Protein AF-A0A5S3YLM9-F1 (afdb_monomer_lite)

Secondary structure (DSSP, 8-state):
-EE--SSPPPPEEEEEEEEEEEEEETTEEEEEEEEEEEEES-EE---HHHHHHHHHHHHHTT---TTEEE-TTT--EEEE-EE-EEPPPEEEEEEE-

InterPro domains:
  IPR000531 TonB-dependent receptor-like, beta-barrel [PF00593] (3-55)
  IPR036942 TonB-dependent receptor-like, beta-barrel domain superfamily [G3DSA:2.40.170.20] (1-97)

Organism: NCBI:txid151081

Sequence (97 aa):
IRSGSSDLKPEESTNTSFGFVLEPTDSLTFTADIWRIKQENLVGILPGSSHLLYDGLLRSQGSKNDAVIRDPQTQEVIHINNTYMNLNIRQIEGFDL

Foldseek 3Di:
DEDEDPPADDKDKDKDKDKDWDDPDPPDIDIKMKIKIKIWQPKDKDDPVVQVVVQVVQVVVVHGRPQFDADPVPRHTPHGYIYIGRDHMDMDIDMDD

Radius of gyration: 22.84 Å; chains: 1; bounding box: 54×20×58 Å

pLDDT: mean 95.99, std 2.3, range [87.75, 98.31]

Structure (mmCIF, N/CA/C/O backbone):
data_AF-A0A5S3YLM9-F1
#
_entry.id   AF-A0A5S3YLM9-F1
#
loop_
_atom_site.group_PDB
_atom_site.id
_atom_site.type_symbol
_atom_site.label_atom_id
_atom_site.label_alt_id
_atom_site.label_comp_id
_atom_site.label_asym_id
_atom_site.label_entity_id
_atom_site.label_seq_id
_atom_site.pdbx_PDB_ins_code
_atom_site.Cartn_x
_atom_site.Cartn_y
_atom_site.Cartn_z
_atom_site.occupancy
_atom_site.B_iso_or_equiv
_atom_site.auth_seq_id
_atom_site.auth_comp_id
_atom_site.auth_asym_id
_atom_site.auth_atom_id
_atom_site.pdbx_PDB_model_num
ATOM 1 N N . ILE A 1 1 ? -11.060 9.386 14.877 1.00 89.69 1 ILE A N 1
ATOM 2 C CA . ILE A 1 1 ? -9.735 9.585 15.494 1.00 89.69 1 ILE A CA 1
ATOM 3 C C . ILE A 1 1 ? -8.680 8.820 14.704 1.00 89.69 1 ILE A C 1
ATOM 5 O O . ILE A 1 1 ? -8.993 7.764 14.163 1.00 89.69 1 ILE A O 1
ATOM 9 N N . ARG A 1 2 ? -7.466 9.364 14.587 1.00 90.56 2 ARG A N 1
ATOM 10 C CA . ARG A 1 2 ? -6.334 8.662 13.971 1.00 90.56 2 ARG A CA 1
ATOM 11 C C . ARG A 1 2 ? -5.284 8.376 15.033 1.00 90.56 2 ARG A C 1
ATOM 13 O O . ARG A 1 2 ? -5.000 9.261 15.836 1.00 90.56 2 ARG A O 1
ATOM 20 N N . SER A 1 3 ? -4.719 7.179 15.018 1.00 89.94 3 SER A N 1
ATOM 21 C CA . SER A 1 3 ? -3.632 6.775 15.910 1.00 89.94 3 SER A CA 1
ATOM 22 C C . SER A 1 3 ? -2.512 6.087 15.132 1.00 89.94 3 SER A C 1
ATOM 24 O O . SER A 1 3 ? -2.725 5.572 14.032 1.00 89.94 3 SER A O 1
ATOM 26 N N . GLY A 1 4 ? -1.306 6.097 15.704 1.00 88.62 4 GLY A N 1
ATOM 27 C CA . GLY A 1 4 ? -0.215 5.243 15.237 1.00 88.62 4 GLY A CA 1
ATOM 28 C C . GLY A 1 4 ? -0.517 3.759 15.472 1.00 88.62 4 GLY A C 1
ATOM 29 O O . GLY A 1 4 ? -1.514 3.412 16.111 1.00 88.62 4 GLY A O 1
ATOM 30 N N . SER A 1 5 ? 0.363 2.899 14.967 1.00 90.25 5 SER A N 1
ATOM 31 C CA . SER A 1 5 ? 0.329 1.453 15.190 1.00 90.25 5 SER A CA 1
ATOM 32 C C . SER A 1 5 ? 1.706 0.976 15.652 1.00 90.25 5 SER A C 1
ATOM 34 O O . SER A 1 5 ? 2.723 1.437 15.134 1.00 90.25 5 SER A O 1
ATOM 36 N N . SER A 1 6 ? 1.732 0.089 16.649 1.00 91.50 6 SER A N 1
ATOM 37 C CA . SER A 1 6 ? 2.948 -0.582 17.133 1.00 91.50 6 SER A CA 1
ATOM 38 C C . SER A 1 6 ? 3.360 -1.766 16.262 1.00 91.50 6 SER A C 1
ATOM 40 O O . SER A 1 6 ? 4.488 -2.236 16.370 1.00 91.50 6 SER A O 1
ATOM 42 N N . ASP A 1 7 ? 2.458 -2.229 15.398 1.00 91.88 7 ASP A N 1
ATOM 43 C CA . ASP A 1 7 ? 2.567 -3.521 14.717 1.00 91.88 7 ASP A CA 1
ATOM 44 C C . ASP A 1 7 ? 2.961 -3.350 13.241 1.00 91.88 7 ASP A C 1
ATOM 46 O O . ASP A 1 7 ? 2.741 -4.233 12.410 1.00 91.88 7 ASP A O 1
ATOM 50 N N . LEU A 1 8 ? 3.522 -2.186 12.896 1.00 95.12 8 LEU A N 1
ATOM 51 C CA . LEU A 1 8 ? 3.933 -1.860 11.537 1.00 95.12 8 LEU A CA 1
ATOM 52 C C . LEU A 1 8 ? 5.236 -2.563 11.169 1.00 95.12 8 LEU A C 1
ATOM 54 O O . LEU A 1 8 ? 6.228 -2.525 11.896 1.00 95.12 8 LEU A O 1
ATOM 58 N N . LYS A 1 9 ? 5.245 -3.136 9.971 1.00 96.12 9 LYS A N 1
ATOM 59 C CA . LYS A 1 9 ? 6.453 -3.584 9.279 1.00 96.12 9 LYS A CA 1
ATOM 60 C C . LYS A 1 9 ? 6.988 -2.469 8.373 1.00 96.12 9 LYS A C 1
ATOM 62 O O . LYS A 1 9 ? 6.184 -1.659 7.903 1.00 96.12 9 LYS A O 1
ATOM 67 N N . PRO A 1 10 ? 8.305 -2.430 8.103 1.00 95.38 10 PRO A N 1
ATOM 68 C CA . PRO A 1 10 ? 8.876 -1.514 7.122 1.00 95.38 10 PRO A CA 1
ATOM 69 C C . PRO A 1 10 ? 8.245 -1.694 5.739 1.00 95.38 10 PRO A C 1
ATOM 71 O O . PRO A 1 10 ? 7.946 -2.819 5.336 1.00 95.38 10 PRO A O 1
ATOM 74 N N . GLU A 1 11 ? 8.070 -0.588 5.018 1.00 96.44 11 GLU A N 1
ATOM 75 C CA . GLU A 1 11 ? 7.705 -0.621 3.602 1.00 96.44 11 GLU A CA 1
ATOM 76 C C . GLU A 1 11 ? 8.901 -1.086 2.770 1.00 96.44 11 GLU A C 1
ATOM 78 O O . GLU A 1 11 ? 10.013 -0.585 2.949 1.00 96.44 11 GLU A O 1
ATOM 83 N N . GLU A 1 12 ? 8.667 -1.989 1.819 1.00 97.19 12 GLU A N 1
ATOM 84 C CA . GLU A 1 12 ? 9.693 -2.413 0.868 1.00 97.19 12 GLU A CA 1
ATOM 85 C C . GLU A 1 12 ? 9.226 -2.216 -0.573 1.00 97.19 12 GLU A C 1
ATOM 87 O O . GLU A 1 12 ? 8.057 -2.408 -0.909 1.00 97.19 12 GLU A O 1
ATOM 92 N N . SER A 1 13 ? 10.152 -1.808 -1.442 1.00 96.88 13 SER A N 1
ATOM 93 C CA . SER A 1 13 ? 9.912 -1.646 -2.877 1.00 96.88 13 SER A CA 1
ATOM 94 C C . SER A 1 13 ? 11.040 -2.302 -3.667 1.00 96.88 13 SER A C 1
ATOM 96 O O . SER A 1 13 ? 12.197 -1.904 -3.563 1.00 96.88 13 SER A O 1
ATOM 98 N N . THR A 1 14 ? 10.700 -3.299 -4.481 1.00 97.62 14 THR A N 1
ATOM 99 C CA . THR A 1 14 ? 11.620 -3.952 -5.416 1.00 97.62 14 THR A CA 1
ATOM 100 C C . THR A 1 14 ? 11.323 -3.472 -6.829 1.00 97.62 14 THR A C 1
ATOM 102 O O . THR A 1 14 ? 10.220 -3.684 -7.335 1.00 97.62 14 THR A O 1
ATOM 105 N N . ASN A 1 15 ? 12.312 -2.855 -7.476 1.00 97.56 15 ASN A N 1
ATOM 106 C CA . ASN A 1 15 ? 12.242 -2.486 -8.886 1.00 97.56 15 ASN A CA 1
ATOM 107 C C . ASN A 1 15 ? 13.011 -3.513 -9.732 1.00 97.56 15 ASN A C 1
ATOM 109 O O . ASN A 1 15 ? 14.131 -3.892 -9.397 1.00 97.56 15 ASN A O 1
ATOM 113 N N . THR A 1 16 ? 12.401 -3.985 -10.813 1.00 97.81 16 THR A N 1
ATOM 114 C CA . THR A 1 16 ? 13.012 -4.862 -11.813 1.00 97.81 16 THR A CA 1
ATOM 115 C C . THR A 1 16 ? 12.770 -4.252 -13.185 1.00 97.81 16 THR A C 1
ATOM 117 O O . THR A 1 16 ? 11.616 -4.055 -13.557 1.00 97.81 16 THR A O 1
ATOM 120 N N . SER A 1 17 ? 13.829 -3.995 -13.948 1.00 97.31 17 SER A N 1
ATOM 121 C CA . SER A 1 17 ? 13.730 -3.459 -15.306 1.00 97.31 17 SER A CA 1
ATOM 122 C C . SER A 1 17 ? 14.635 -4.206 -16.281 1.00 97.31 17 SER A C 1
ATOM 124 O O . SER A 1 17 ? 15.643 -4.800 -15.893 1.00 97.31 17 SER A O 1
ATOM 126 N N . PHE A 1 18 ? 14.249 -4.188 -17.552 1.00 97.88 18 PHE A N 1
ATOM 127 C CA . PHE A 1 18 ? 15.055 -4.644 -18.674 1.00 97.88 18 PHE A CA 1
ATOM 128 C C . PHE A 1 18 ? 14.928 -3.620 -19.799 1.00 97.88 18 PHE A C 1
ATOM 130 O O . PHE A 1 18 ? 13.811 -3.278 -20.185 1.00 97.88 18 PHE A O 1
ATOM 137 N N . GLY A 1 19 ? 16.071 -3.156 -20.296 1.00 97.25 19 GLY A N 1
ATOM 138 C CA . GLY A 1 19 ? 16.160 -2.101 -21.297 1.00 97.25 19 GLY A CA 1
ATOM 139 C C . GLY A 1 19 ? 16.965 -2.536 -22.514 1.00 97.25 19 GLY A C 1
ATOM 140 O O . GLY A 1 19 ? 17.897 -3.340 -22.411 1.00 97.25 19 GLY A O 1
ATOM 141 N N . PHE A 1 20 ? 16.604 -1.991 -23.668 1.00 97.38 20 PHE A N 1
ATOM 142 C CA . PHE A 1 20 ? 17.303 -2.154 -24.933 1.00 97.38 20 PHE A CA 1
ATOM 143 C C . PHE A 1 20 ? 17.631 -0.780 -25.517 1.00 97.38 20 PHE A C 1
ATOM 145 O O . PHE A 1 20 ? 16.770 0.094 -25.565 1.00 97.38 20 PHE A O 1
ATOM 152 N N . VAL A 1 21 ? 18.871 -0.608 -25.977 1.00 97.69 21 VAL A N 1
ATOM 153 C CA . VAL A 1 21 ? 19.349 0.621 -26.623 1.00 97.69 21 VAL A CA 1
ATOM 154 C C . VAL A 1 21 ? 19.967 0.254 -27.968 1.00 97.69 21 VAL A C 1
ATOM 156 O O . VAL A 1 21 ? 20.804 -0.649 -28.036 1.00 97.69 21 VAL A O 1
ATOM 159 N N . LEU A 1 22 ? 19.562 0.949 -29.032 1.00 97.56 22 LEU A N 1
ATOM 160 C CA . LEU A 1 22 ? 20.108 0.782 -30.378 1.00 97.56 22 LEU A CA 1
ATOM 161 C C . LEU A 1 22 ? 20.384 2.136 -31.029 1.00 97.56 22 LEU A C 1
ATOM 163 O O . LEU A 1 22 ? 19.484 2.955 -31.189 1.00 97.56 22 LEU A O 1
ATOM 167 N N . GLU A 1 23 ? 21.617 2.319 -31.486 1.00 97.94 23 GLU A N 1
ATOM 168 C CA . GLU A 1 23 ? 22.086 3.539 -32.145 1.00 97.94 23 GLU A CA 1
ATOM 169 C C . GLU A 1 23 ? 22.592 3.189 -33.552 1.00 97.94 23 GLU A C 1
ATOM 171 O O . GLU A 1 23 ? 23.763 2.848 -33.728 1.00 97.94 23 GLU A O 1
ATOM 176 N N . PRO A 1 24 ? 21.718 3.168 -34.577 1.00 96.62 24 PRO A N 1
ATOM 177 C CA . PRO A 1 24 ? 22.127 2.797 -35.932 1.00 96.62 24 PRO A CA 1
ATOM 178 C C . PRO A 1 24 ? 22.947 3.883 -36.648 1.00 96.62 24 PRO A C 1
ATOM 180 O O . PRO A 1 24 ? 23.665 3.568 -37.597 1.00 96.62 24 PRO A O 1
ATOM 183 N N . THR A 1 25 ? 22.827 5.149 -36.233 1.00 97.62 25 THR A N 1
ATOM 184 C CA . THR A 1 25 ? 23.619 6.291 -36.720 1.00 97.62 25 THR A CA 1
ATOM 185 C C . THR A 1 25 ? 23.890 7.256 -35.567 1.00 97.62 25 THR A C 1
ATOM 187 O O . THR A 1 25 ? 23.158 7.255 -34.582 1.00 97.62 25 THR A O 1
ATOM 190 N N . ASP A 1 26 ? 24.856 8.163 -35.727 1.00 96.19 26 ASP A N 1
ATOM 191 C CA . ASP A 1 26 ? 25.195 9.191 -34.721 1.00 96.19 26 ASP A CA 1
ATOM 192 C C . ASP A 1 26 ? 24.047 10.176 -34.406 1.00 96.19 26 ASP A C 1
ATOM 194 O O . ASP A 1 26 ? 24.144 10.997 -33.496 1.00 96.19 26 ASP A O 1
ATOM 198 N N . SER A 1 27 ? 22.971 10.144 -35.195 1.00 97.50 27 SER A N 1
ATOM 199 C CA . SER A 1 27 ? 21.824 11.052 -35.110 1.00 97.50 27 SER A CA 1
ATOM 200 C C . SER A 1 27 ? 20.505 10.359 -34.759 1.00 97.50 27 SER A C 1
ATOM 202 O O . SER A 1 27 ? 19.463 11.018 -34.780 1.00 97.50 27 SER A O 1
ATOM 204 N N . LEU A 1 28 ? 20.518 9.052 -34.474 1.00 97.06 28 LEU A N 1
ATOM 205 C CA . LEU A 1 28 ? 19.312 8.271 -34.215 1.00 97.06 28 LEU A CA 1
ATOM 206 C C . LEU A 1 28 ? 19.540 7.275 -33.074 1.00 97.06 28 LEU A C 1
ATOM 208 O O . LEU A 1 28 ? 20.422 6.427 -33.164 1.00 97.06 28 LEU A O 1
ATOM 212 N N . THR A 1 29 ? 18.684 7.334 -32.055 1.00 97.81 29 THR A N 1
ATOM 213 C CA . THR A 1 29 ? 18.684 6.417 -30.907 1.00 97.81 29 THR A CA 1
ATOM 214 C C . THR A 1 29 ? 17.288 5.831 -30.733 1.00 97.81 29 THR A C 1
ATOM 216 O O . THR A 1 29 ? 16.301 6.566 -30.732 1.00 97.81 29 THR A O 1
ATOM 219 N N . PHE A 1 30 ? 17.213 4.513 -30.571 1.00 97.31 30 PHE A N 1
ATOM 220 C CA . PHE A 1 30 ? 16.014 3.790 -30.163 1.00 97.31 30 PHE A CA 1
ATOM 221 C C . PHE A 1 30 ? 16.209 3.227 -28.762 1.00 97.31 30 PHE A C 1
ATOM 223 O O . PHE A 1 30 ? 17.243 2.619 -28.472 1.00 97.31 30 PHE A O 1
ATOM 230 N N . THR A 1 31 ? 15.190 3.385 -27.929 1.00 97.88 31 THR A N 1
ATOM 231 C CA . THR A 1 31 ? 15.124 2.828 -26.580 1.00 97.88 31 THR A CA 1
ATOM 232 C C . THR A 1 31 ? 13.874 1.975 -26.443 1.00 97.88 31 THR A C 1
ATOM 234 O O . THR A 1 31 ? 12.887 2.185 -27.139 1.00 97.88 31 THR A O 1
ATOM 237 N N . ALA A 1 32 ? 13.936 0.956 -25.600 1.00 97.75 32 ALA A N 1
ATOM 238 C CA . ALA A 1 32 ? 12.767 0.186 -25.215 1.00 97.75 32 ALA A CA 1
ATOM 239 C C . ALA A 1 32 ? 12.982 -0.353 -23.809 1.00 97.75 32 ALA A C 1
ATOM 241 O O . ALA A 1 32 ? 13.951 -1.076 -23.578 1.00 97.75 32 ALA A O 1
ATOM 242 N N . ASP A 1 33 ? 12.069 -0.057 -22.893 1.00 97.69 33 ASP A N 1
ATOM 243 C CA . ASP A 1 33 ? 12.196 -0.432 -21.491 1.00 97.69 33 ASP A CA 1
ATOM 244 C C . ASP A 1 33 ? 10.936 -1.141 -21.007 1.00 97.69 33 ASP A C 1
ATOM 246 O O . ASP A 1 33 ? 9.831 -0.622 -21.119 1.00 97.69 33 ASP A O 1
ATOM 250 N N . ILE A 1 34 ? 11.097 -2.324 -20.415 1.00 98.06 34 ILE A N 1
ATOM 251 C CA . ILE A 1 34 ? 10.058 -2.975 -19.611 1.00 98.06 34 ILE A CA 1
ATOM 252 C C . ILE A 1 34 ? 10.438 -2.887 -18.140 1.00 98.06 34 ILE A C 1
ATOM 254 O O . ILE A 1 34 ? 11.591 -3.102 -17.757 1.00 98.06 34 ILE A O 1
ATOM 258 N N . TRP A 1 35 ? 9.464 -2.598 -17.286 1.00 98.19 35 TRP A N 1
ATOM 259 C CA . TRP A 1 35 ? 9.718 -2.430 -15.861 1.00 98.19 35 TRP A CA 1
ATOM 260 C C . TRP A 1 35 ? 8.572 -2.946 -14.999 1.00 98.19 35 TRP A C 1
ATOM 262 O O . TRP A 1 35 ? 7.410 -3.003 -15.405 1.00 98.19 35 TRP A O 1
ATOM 272 N N . ARG A 1 36 ? 8.922 -3.326 -13.769 1.00 98.00 36 ARG A N 1
ATOM 273 C CA . ARG A 1 36 ? 8.004 -3.787 -12.732 1.00 98.00 36 ARG A CA 1
ATOM 274 C C . ARG A 1 36 ? 8.466 -3.304 -11.365 1.00 98.00 36 ARG A C 1
ATOM 276 O O . ARG A 1 36 ? 9.597 -3.549 -10.956 1.00 98.00 36 ARG A O 1
ATOM 283 N N . ILE A 1 37 ? 7.542 -2.718 -10.618 1.00 98.06 37 ILE A N 1
ATOM 284 C CA . ILE A 1 37 ? 7.711 -2.301 -9.231 1.00 98.06 37 ILE A CA 1
ATOM 285 C C . ILE A 1 37 ? 6.783 -3.153 -8.365 1.00 98.06 37 ILE A C 1
ATOM 287 O O . ILE A 1 37 ? 5.560 -3.109 -8.515 1.00 98.06 37 ILE A O 1
ATOM 291 N N . LYS A 1 38 ? 7.363 -3.926 -7.446 1.00 98.06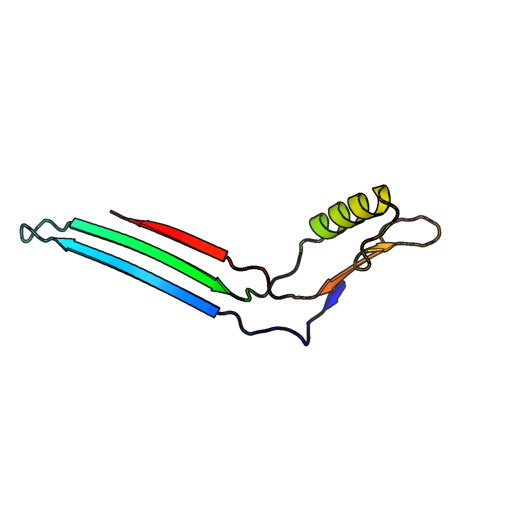 38 LYS A N 1
ATOM 292 C CA . LYS A 1 38 ? 6.639 -4.680 -6.418 1.00 98.06 38 LYS A CA 1
ATOM 293 C C . LYS A 1 38 ? 6.789 -3.959 -5.086 1.00 98.06 38 LYS A C 1
ATOM 295 O O . LYS A 1 38 ? 7.911 -3.741 -4.642 1.00 98.06 38 LYS A O 1
ATOM 300 N N . GLN A 1 39 ? 5.676 -3.604 -4.457 1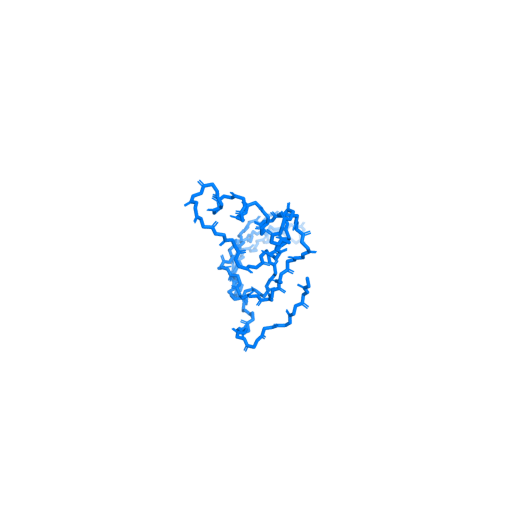.00 98.06 39 GLN A N 1
ATOM 301 C CA . GLN A 1 39 ? 5.660 -2.945 -3.155 1.00 98.06 39 GLN A CA 1
ATOM 302 C C . GLN A 1 39 ? 4.998 -3.844 -2.122 1.00 98.06 39 GLN A C 1
ATOM 304 O O . GLN A 1 39 ? 3.886 -4.335 -2.334 1.00 98.06 39 GLN A O 1
ATOM 309 N N . GLU A 1 40 ? 5.683 -4.042 -1.005 1.00 97.75 40 GLU A N 1
ATOM 310 C CA . GLU A 1 40 ? 5.242 -4.867 0.110 1.00 97.75 40 GLU A CA 1
ATOM 311 C C . GLU A 1 40 ? 5.122 -4.018 1.372 1.00 97.75 40 GLU A C 1
ATOM 313 O O . GLU A 1 40 ? 5.854 -3.048 1.564 1.00 97.75 40 GLU A O 1
ATOM 318 N N . ASN A 1 41 ? 4.182 -4.398 2.240 1.00 96.50 41 ASN A N 1
ATOM 319 C CA . ASN A 1 41 ? 3.959 -3.763 3.534 1.00 96.50 41 ASN A CA 1
ATOM 320 C C . ASN A 1 41 ? 3.718 -2.242 3.473 1.00 96.50 41 ASN A C 1
ATOM 322 O O . ASN A 1 41 ? 4.027 -1.552 4.438 1.00 96.50 41 ASN A O 1
ATOM 326 N N . LEU A 1 42 ? 3.146 -1.712 2.385 1.00 95.19 42 LEU A N 1
ATOM 327 C CA . LEU A 1 42 ? 2.848 -0.279 2.263 1.00 95.19 42 LEU A CA 1
ATOM 328 C C . LEU A 1 42 ? 2.043 0.197 3.481 1.00 95.19 42 LEU A C 1
ATOM 330 O O . LEU A 1 42 ? 0.980 -0.355 3.758 1.00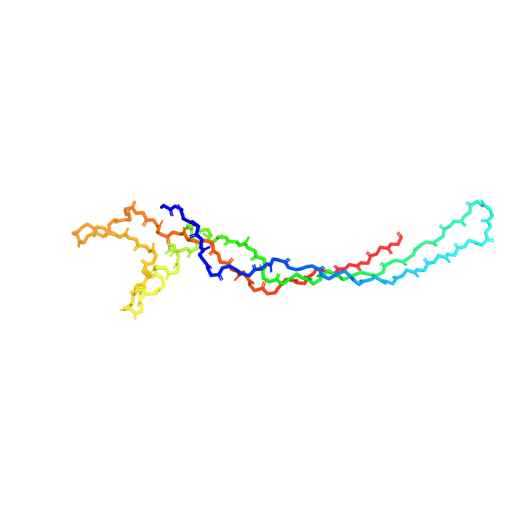 95.19 42 LEU A O 1
ATOM 334 N N . VAL A 1 43 ? 2.521 1.195 4.216 1.00 95.38 43 VAL A N 1
ATOM 335 C CA . VAL A 1 43 ? 1.841 1.710 5.401 1.00 95.38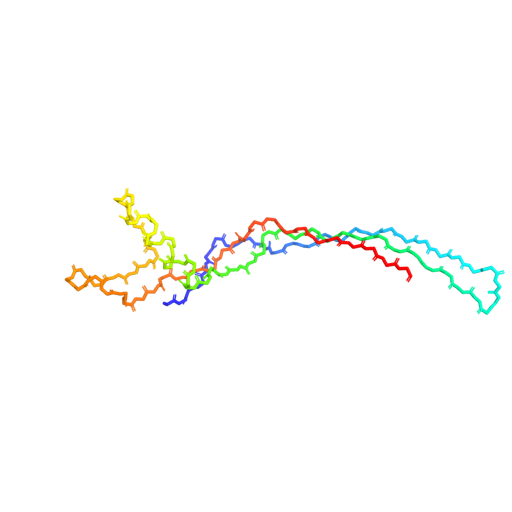 43 VAL A CA 1
ATOM 336 C C . VAL A 1 43 ? 0.734 2.644 4.940 1.00 95.38 43 VAL A C 1
ATOM 338 O O . VAL A 1 43 ? 0.953 3.694 4.340 1.00 95.38 43 VAL A O 1
ATOM 341 N N . GLY A 1 44 ? -0.501 2.248 5.222 1.00 93.31 44 GLY A N 1
ATOM 342 C CA . GLY A 1 44 ? -1.685 2.976 4.807 1.00 93.31 44 GLY A CA 1
ATOM 343 C C . GLY A 1 44 ? -2.724 3.060 5.906 1.00 93.31 44 GLY A C 1
ATOM 344 O O . GLY A 1 44 ? -2.639 2.410 6.945 1.00 93.31 44 GLY A O 1
ATOM 345 N N . ILE A 1 45 ? -3.731 3.884 5.652 1.00 92.62 45 ILE A N 1
ATOM 346 C CA . ILE A 1 45 ? -4.901 4.023 6.506 1.00 92.62 45 ILE A CA 1
ATOM 347 C C . ILE A 1 45 ? -6.143 3.889 5.629 1.00 92.62 45 ILE A C 1
ATOM 349 O O . ILE A 1 45 ? -6.216 4.488 4.552 1.00 92.62 45 ILE A O 1
ATOM 353 N N . LEU A 1 46 ? -7.115 3.085 6.056 1.00 91.69 46 LEU A N 1
ATOM 354 C CA . LEU A 1 46 ? -8.341 2.909 5.284 1.00 91.69 46 LEU A CA 1
ATOM 355 C C . LEU A 1 46 ? -9.158 4.211 5.295 1.00 91.69 46 LEU A C 1
ATOM 357 O O . LEU A 1 46 ? -9.308 4.836 6.348 1.00 91.69 46 LEU A O 1
ATOM 361 N N . PRO A 1 47 ? -9.719 4.656 4.159 1.00 93.81 47 PRO A N 1
ATOM 362 C CA . PRO A 1 47 ? -10.599 5.816 4.145 1.00 93.81 47 PRO A CA 1
ATOM 363 C C . PRO A 1 47 ? -11.808 5.624 5.066 1.00 93.81 47 PRO A C 1
ATOM 365 O O . PRO A 1 47 ? -12.371 4.533 5.169 1.00 93.81 47 PRO A O 1
ATOM 368 N N . GLY A 1 48 ? -12.257 6.708 5.705 1.00 95.00 48 GLY A N 1
ATOM 369 C CA . GLY A 1 48 ? -13.435 6.667 6.578 1.00 95.00 48 GLY A CA 1
ATOM 370 C C . GLY A 1 48 ? -14.696 6.193 5.848 1.00 95.00 48 GLY A C 1
ATOM 371 O O . GLY A 1 48 ? -15.475 5.428 6.405 1.00 95.00 48 GLY A O 1
ATOM 372 N N . SER A 1 49 ? -14.860 6.561 4.575 1.00 96.38 49 SER A N 1
ATOM 373 C CA . SER A 1 49 ? -15.951 6.066 3.726 1.00 96.38 49 SER A CA 1
ATOM 374 C C . SER A 1 49 ? -15.943 4.542 3.597 1.00 96.38 49 SER A C 1
ATOM 376 O O . SER A 1 49 ? -16.993 3.920 3.734 1.00 96.38 49 SER A O 1
ATOM 378 N N . SER A 1 50 ? -14.772 3.927 3.416 1.00 96.25 50 SER A N 1
ATOM 379 C CA . SER A 1 50 ? -14.631 2.469 3.364 1.00 96.25 50 SER A CA 1
ATOM 380 C C . SER A 1 50 ? -15.026 1.815 4.689 1.00 96.25 50 SER A C 1
ATOM 382 O O . SER A 1 50 ? -15.752 0.824 4.682 1.00 96.25 50 SER A O 1
ATOM 384 N N . HIS A 1 51 ? -14.627 2.396 5.827 1.00 96.81 51 HIS A N 1
ATOM 385 C CA . HIS A 1 51 ? -15.066 1.922 7.145 1.00 96.81 51 HIS A CA 1
ATOM 386 C C . HIS A 1 51 ? -16.587 1.960 7.303 1.00 96.81 51 HIS A C 1
ATOM 388 O O . HIS A 1 51 ? -17.159 1.001 7.818 1.00 96.81 51 HIS A O 1
ATOM 394 N N . LEU A 1 52 ? -17.233 3.042 6.860 1.00 97.06 52 LEU A N 1
ATOM 395 C CA . LEU A 1 52 ? -18.683 3.220 6.966 1.00 97.06 52 LEU A CA 1
ATOM 396 C C . LEU A 1 52 ? -19.458 2.276 6.046 1.00 97.06 52 LEU A C 1
ATOM 398 O O . LEU A 1 52 ? -20.457 1.702 6.471 1.00 97.06 52 LEU A O 1
ATOM 402 N N . LEU A 1 53 ? -18.988 2.084 4.811 1.00 97.75 53 LEU A N 1
ATOM 403 C CA . LEU A 1 53 ? -19.579 1.120 3.882 1.00 97.75 53 LEU A CA 1
ATOM 404 C C . LEU A 1 53 ? -19.453 -0.308 4.421 1.00 97.75 53 LEU A C 1
ATOM 406 O O . LEU A 1 53 ? -20.428 -1.057 4.409 1.00 97.75 53 LEU A O 1
ATOM 410 N N . TYR A 1 54 ? -18.280 -0.666 4.949 1.00 96.94 54 TYR A N 1
ATOM 411 C CA . TYR A 1 54 ? -18.059 -1.979 5.546 1.00 96.94 54 TYR A CA 1
ATOM 412 C C . TYR A 1 54 ? -18.881 -2.187 6.828 1.00 96.94 54 TYR A C 1
ATOM 414 O O . TYR A 1 54 ? -19.470 -3.248 7.003 1.00 96.94 54 TYR A O 1
ATOM 422 N N . ASP A 1 55 ? -19.007 -1.170 7.689 1.00 97.88 55 ASP A N 1
ATOM 423 C CA . ASP A 1 55 ? -19.896 -1.218 8.860 1.00 97.88 55 ASP A CA 1
ATOM 424 C C . ASP A 1 55 ? -21.360 -1.422 8.455 1.00 97.88 55 ASP A C 1
ATOM 426 O O . ASP A 1 55 ? -22.051 -2.252 9.039 1.00 97.88 55 ASP A O 1
ATOM 430 N N . GLY A 1 56 ? -21.823 -0.707 7.424 1.00 96.81 56 GLY A N 1
ATOM 431 C CA . GLY A 1 56 ? -23.170 -0.874 6.879 1.00 96.81 56 GLY A CA 1
ATOM 432 C C . GLY A 1 56 ? -23.420 -2.289 6.352 1.00 96.81 56 GLY A C 1
ATOM 433 O O . GLY A 1 56 ? -24.460 -2.877 6.647 1.00 96.81 56 GLY A O 1
ATOM 434 N N . LEU A 1 57 ? -22.448 -2.860 5.630 1.00 98.06 57 LEU A N 1
ATOM 435 C CA . LEU A 1 57 ? -22.506 -4.244 5.157 1.00 98.06 57 LEU A CA 1
ATOM 436 C C . LEU A 1 57 ? -22.550 -5.246 6.319 1.00 98.06 57 LEU A C 1
ATOM 438 O O . LEU A 1 57 ? -23.393 -6.134 6.324 1.00 98.06 57 LEU A O 1
ATOM 442 N N . LEU A 1 58 ? -21.677 -5.107 7.318 1.00 98.31 58 LEU A N 1
ATOM 443 C CA . LEU A 1 58 ? -21.666 -6.020 8.463 1.00 98.31 58 LEU A CA 1
ATOM 444 C C . LEU A 1 58 ? -22.975 -5.953 9.253 1.00 98.31 58 LEU A C 1
ATOM 446 O O . LEU A 1 58 ? -23.484 -6.987 9.681 1.00 98.31 58 LEU A O 1
ATOM 450 N N . ARG A 1 59 ? -23.567 -4.763 9.394 1.00 96.12 59 ARG A N 1
ATOM 451 C CA . ARG A 1 59 ? -24.848 -4.579 10.092 1.00 96.12 59 ARG A CA 1
ATOM 452 C C . ARG A 1 59 ? -26.021 -5.224 9.379 1.00 96.12 59 ARG A C 1
ATOM 454 O O . ARG A 1 59 ? -26.874 -5.794 10.054 1.00 96.12 59 ARG A O 1
ATOM 461 N N . SER A 1 60 ? -26.048 -5.214 8.047 1.00 97.50 60 SER A N 1
ATOM 462 C CA . SER A 1 60 ? -27.075 -5.957 7.302 1.00 97.50 60 SER A CA 1
ATOM 463 C C . SER A 1 60 ? -26.960 -7.477 7.490 1.00 97.50 60 SER A C 1
ATOM 465 O O . SER A 1 60 ? -27.932 -8.196 7.279 1.00 97.50 60 SER A O 1
ATOM 467 N N . GLN A 1 61 ? -25.801 -7.955 7.952 1.00 98.12 61 GLN A N 1
ATOM 468 C CA . GLN A 1 61 ? -25.501 -9.358 8.243 1.00 98.12 61 GLN A CA 1
ATOM 469 C C . GLN A 1 61 ? -25.533 -9.689 9.749 1.00 98.12 61 GLN A C 1
ATOM 471 O O . GLN A 1 61 ? -25.142 -10.784 10.145 1.00 98.12 61 GLN A O 1
ATOM 476 N N . GLY A 1 62 ? -25.989 -8.764 10.604 1.00 96.94 62 GLY A N 1
ATOM 477 C CA . GLY A 1 62 ? -26.080 -8.976 12.055 1.00 96.94 62 GLY A CA 1
ATOM 478 C C . GLY A 1 62 ? -24.766 -8.793 12.827 1.00 96.94 62 GLY A C 1
ATOM 479 O O . GLY A 1 62 ? -24.680 -9.189 13.986 1.00 96.94 62 GLY A O 1
ATOM 480 N N . SER A 1 63 ? -23.751 -8.187 12.210 1.00 97.44 63 SER A N 1
ATOM 481 C CA . SER A 1 63 ? -22.450 -7.860 12.810 1.00 97.44 63 SER A CA 1
ATOM 482 C C . SER A 1 63 ? -22.183 -6.342 12.785 1.00 97.44 63 SER A C 1
ATOM 484 O O . SER A 1 63 ? -23.086 -5.546 12.534 1.00 97.44 63 SER A O 1
ATOM 486 N N . LYS A 1 64 ? -20.959 -5.898 13.090 1.00 96.75 64 LYS A N 1
ATOM 487 C CA . LYS A 1 64 ? -20.546 -4.484 13.042 1.00 96.75 64 LYS A CA 1
ATOM 488 C C . LYS A 1 64 ? -19.051 -4.342 12.774 1.00 96.75 64 LYS A C 1
ATOM 490 O O . LYS A 1 64 ? -18.279 -5.252 13.060 1.00 96.75 64 LYS A O 1
ATOM 495 N N . ASN A 1 65 ? -18.640 -3.174 12.287 1.00 96.94 65 ASN A N 1
ATOM 496 C CA . ASN A 1 65 ? -17.226 -2.817 12.239 1.00 96.94 65 ASN A CA 1
ATOM 497 C C . ASN A 1 65 ? -16.824 -2.153 13.563 1.00 96.94 65 ASN A C 1
ATOM 499 O O . ASN A 1 65 ? -17.268 -1.042 13.847 1.00 96.94 65 ASN A O 1
ATOM 503 N N . ASP A 1 66 ? -15.955 -2.789 14.347 1.00 95.88 66 ASP A N 1
ATOM 504 C CA . ASP A 1 66 ? -15.516 -2.260 15.650 1.00 95.88 66 ASP A CA 1
ATOM 505 C C . ASP A 1 66 ? -14.755 -0.931 15.550 1.00 95.88 66 ASP A C 1
ATOM 507 O O . ASP A 1 66 ? -14.703 -0.163 16.510 1.00 95.88 66 ASP A O 1
ATOM 511 N N . ALA A 1 67 ? -14.210 -0.614 14.374 1.00 95.75 67 ALA A N 1
ATOM 512 C CA . ALA A 1 67 ? -13.597 0.682 14.125 1.00 95.75 67 ALA A CA 1
ATOM 513 C C . ALA A 1 67 ? -14.625 1.827 14.072 1.00 95.75 67 ALA A C 1
ATOM 515 O O . ALA A 1 67 ? -14.243 2.981 14.234 1.00 95.75 67 ALA A O 1
ATOM 516 N N . VAL A 1 68 ? -15.913 1.560 13.828 1.00 97.81 68 VAL A N 1
ATOM 517 C CA . VAL A 1 68 ? -16.952 2.597 13.735 1.00 97.81 68 VAL A CA 1
ATOM 518 C C . VAL A 1 68 ? -17.689 2.711 15.065 1.00 97.81 68 VAL A C 1
ATOM 520 O O . VAL A 1 68 ? -18.508 1.866 15.426 1.00 97.81 68 VAL A O 1
ATOM 523 N N . ILE A 1 69 ? -17.424 3.799 15.785 1.00 97.50 69 ILE A N 1
ATOM 524 C CA . ILE A 1 69 ? -18.055 4.081 17.070 1.00 97.50 69 ILE A CA 1
ATOM 525 C C . ILE A 1 69 ? -19.339 4.865 16.829 1.00 97.50 69 ILE A C 1
ATOM 527 O O . ILE A 1 69 ? -19.331 5.951 16.240 1.00 97.50 69 ILE A O 1
ATOM 531 N N . ARG A 1 70 ? -20.449 4.295 17.295 1.00 96.81 70 ARG A N 1
ATOM 532 C CA . ARG A 1 70 ? -21.790 4.867 17.185 1.00 96.81 70 ARG A CA 1
ATOM 533 C C . ARG A 1 70 ? -22.390 5.114 18.554 1.00 96.81 70 ARG A C 1
ATOM 535 O O . ARG A 1 70 ? -22.074 4.400 19.505 1.00 96.81 70 ARG A O 1
ATOM 542 N N . ASP A 1 71 ? -23.280 6.091 18.618 1.00 97.25 71 ASP A N 1
ATOM 543 C CA . ASP A 1 71 ? -24.093 6.333 19.799 1.00 97.25 71 ASP A CA 1
ATOM 544 C C . ASP A 1 71 ? -25.036 5.139 20.037 1.00 97.25 71 ASP A C 1
ATOM 546 O O . ASP A 1 71 ? -25.701 4.684 19.101 1.00 97.25 71 ASP A O 1
ATOM 550 N N . PRO A 1 72 ? -25.099 4.581 21.258 1.00 94.56 72 PRO A N 1
ATOM 551 C CA . PRO A 1 72 ? -25.924 3.410 21.528 1.00 94.56 72 PRO A CA 1
ATOM 552 C C . PRO A 1 72 ? -27.430 3.697 21.431 1.00 94.56 72 PRO A C 1
ATOM 554 O O . PRO A 1 72 ? -28.184 2.776 21.125 1.00 94.56 72 PRO A O 1
ATOM 557 N N . GLN A 1 73 ? -27.868 4.938 21.661 1.00 96.56 73 GLN A N 1
ATOM 558 C CA . GLN A 1 73 ? -29.271 5.347 21.621 1.00 96.56 73 GLN A CA 1
ATOM 559 C C . GLN A 1 73 ? -29.698 5.778 20.215 1.00 96.56 73 GLN A C 1
ATOM 561 O O . GLN A 1 73 ? -30.700 5.277 19.709 1.00 96.56 73 GLN A O 1
ATOM 566 N N . THR A 1 74 ? -28.948 6.674 19.566 1.00 96.75 74 THR A N 1
ATOM 567 C CA . THR A 1 74 ? -29.335 7.240 18.258 1.00 96.75 74 THR A CA 1
ATOM 568 C C . THR A 1 74 ? -28.802 6.447 17.065 1.00 96.75 74 THR A C 1
ATOM 570 O O . THR A 1 74 ? -29.282 6.624 15.948 1.00 96.75 74 THR A O 1
ATOM 573 N N . GLN A 1 75 ? -27.816 5.563 17.277 1.00 94.06 75 GLN A N 1
ATOM 574 C CA . GLN A 1 75 ? -27.072 4.845 16.228 1.00 94.06 75 GLN A CA 1
ATOM 575 C C . GLN A 1 75 ? -26.324 5.758 15.236 1.00 94.06 75 GLN A C 1
ATOM 577 O O . GLN A 1 75 ? -25.788 5.285 14.223 1.00 94.06 75 GLN A O 1
ATOM 582 N N . GLU A 1 76 ? -26.217 7.051 15.539 1.00 96.56 76 GLU A N 1
ATOM 583 C CA . GLU A 1 76 ? -25.416 7.994 14.768 1.00 96.56 76 GLU A CA 1
ATOM 584 C C . GLU A 1 76 ? -23.926 7.687 14.915 1.00 96.56 76 GLU A C 1
ATOM 586 O O . GLU A 1 76 ? -23.458 7.216 15.953 1.00 96.56 76 GLU A O 1
ATOM 591 N N . VAL A 1 77 ? -23.160 7.938 13.853 1.00 97.19 77 V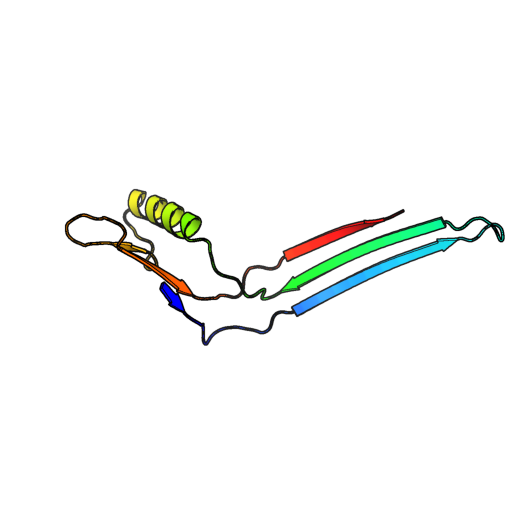AL A N 1
ATOM 592 C CA . VAL A 1 77 ? -21.703 7.778 13.888 1.00 97.19 77 VAL A CA 1
ATOM 593 C C . VAL A 1 77 ? -21.103 8.916 14.704 1.00 97.19 77 VAL A C 1
ATOM 595 O O . VAL A 1 77 ? -21.203 10.072 14.309 1.00 97.19 77 VAL A O 1
ATOM 598 N N . ILE A 1 78 ? -20.421 8.576 15.796 1.00 97.19 78 ILE A N 1
ATOM 599 C CA . ILE A 1 78 ? -19.680 9.541 16.613 1.00 97.19 78 ILE A CA 1
ATOM 600 C C . ILE A 1 78 ? -18.303 9.769 15.987 1.00 97.19 78 ILE A C 1
ATOM 602 O O . ILE A 1 78 ? -17.896 10.901 15.739 1.00 97.19 78 ILE A O 1
ATOM 606 N N . HIS A 1 79 ? -17.557 8.688 15.743 1.00 96.50 79 HIS A N 1
ATOM 607 C CA . HIS A 1 79 ? -16.237 8.742 15.117 1.00 96.50 79 HIS A CA 1
ATOM 608 C C . HIS A 1 79 ? -15.782 7.365 14.621 1.00 96.50 79 HIS A C 1
ATOM 610 O O . HIS A 1 79 ? -16.375 6.335 14.926 1.00 96.50 79 HIS A O 1
ATOM 616 N N . ILE A 1 80 ? -14.679 7.352 13.871 1.00 97.38 80 ILE A N 1
ATOM 617 C CA . ILE A 1 80 ? -14.006 6.131 13.412 1.00 97.38 80 ILE A CA 1
ATOM 618 C C . ILE A 1 80 ? -12.649 6.028 14.110 1.00 97.38 80 ILE A C 1
ATOM 620 O O . ILE A 1 80 ? -11.864 6.975 14.027 1.00 97.38 80 ILE A O 1
ATOM 624 N N . ASN A 1 81 ? -12.371 4.913 14.778 1.00 95.88 81 ASN A N 1
ATOM 625 C CA . ASN A 1 81 ? -11.063 4.546 15.315 1.00 95.88 81 ASN A CA 1
ATOM 626 C C . ASN A 1 81 ? -10.212 3.976 14.191 1.00 95.88 81 ASN A C 1
ATOM 628 O O . ASN A 1 81 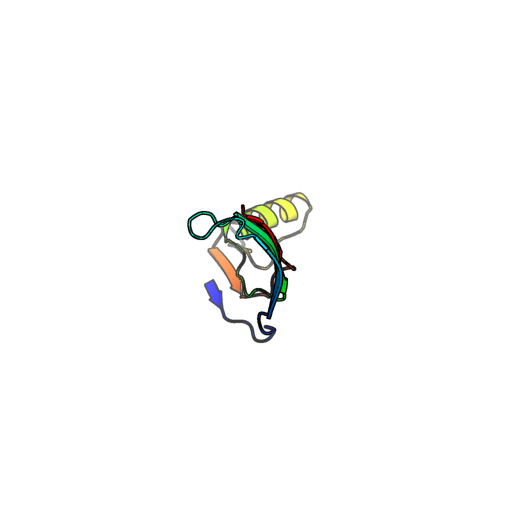? -10.384 2.829 13.794 1.00 95.88 81 ASN A O 1
ATOM 632 N N . ASN A 1 82 ? -9.324 4.803 13.649 1.00 94.88 82 ASN A N 1
ATOM 633 C CA . ASN A 1 82 ? -8.570 4.455 12.461 1.00 94.88 82 ASN A CA 1
ATOM 634 C C . ASN A 1 82 ? -7.072 4.441 12.767 1.00 94.88 82 ASN A C 1
ATOM 636 O O . ASN A 1 82 ? -6.524 5.436 13.247 1.00 94.88 82 ASN A O 1
ATOM 640 N N . THR A 1 83 ? -6.424 3.315 12.499 1.00 93.50 83 THR A N 1
ATOM 641 C CA . THR A 1 83 ? -5.000 3.103 12.764 1.00 93.50 83 THR A CA 1
ATOM 642 C C . THR A 1 83 ? -4.280 2.738 11.474 1.00 93.50 83 THR A C 1
ATOM 644 O O . THR A 1 83 ? -4.886 2.214 10.537 1.00 93.50 83 THR A O 1
ATOM 647 N N . TYR A 1 84 ? -2.991 3.055 11.413 1.00 94.19 84 TYR A N 1
ATOM 648 C CA . TYR A 1 84 ? -2.154 2.655 10.291 1.00 94.19 84 TYR A CA 1
ATOM 649 C C . TYR A 1 84 ? -1.959 1.141 10.276 1.00 94.19 84 TYR A C 1
ATOM 651 O O . TYR A 1 84 ? -1.793 0.505 11.316 1.00 94.19 84 TYR A O 1
ATOM 659 N N . MET A 1 85 ? -1.933 0.574 9.078 1.00 93.94 85 MET A N 1
ATOM 660 C CA . MET A 1 85 ? -1.697 -0.845 8.854 1.00 93.94 85 MET A CA 1
ATOM 661 C C . MET A 1 85 ? -0.841 -1.047 7.608 1.00 93.94 85 MET A C 1
ATOM 663 O O . MET A 1 85 ? -0.844 -0.215 6.699 1.00 93.94 85 MET A O 1
ATOM 667 N N . ASN A 1 86 ? -0.139 -2.173 7.546 1.00 95.56 86 ASN A N 1
ATOM 668 C CA . ASN A 1 86 ? 0.496 -2.610 6.312 1.00 95.56 86 ASN A CA 1
ATOM 669 C C . ASN A 1 86 ? -0.581 -3.129 5.345 1.00 95.56 86 ASN A C 1
ATOM 671 O O . ASN A 1 86 ? -1.353 -4.029 5.679 1.00 95.56 86 ASN A O 1
ATOM 675 N N . LEU A 1 87 ? -0.653 -2.534 4.158 1.00 93.44 87 LEU A N 1
ATOM 676 C CA . LEU A 1 87 ? -1.565 -2.911 3.088 1.00 93.44 87 LEU A CA 1
ATOM 677 C C . LEU A 1 87 ? -1.045 -4.135 2.325 1.00 93.44 87 LEU A C 1
ATOM 679 O O . LEU A 1 87 ? 0.124 -4.518 2.416 1.00 93.44 87 LEU A O 1
ATOM 683 N N . ASN A 1 88 ? -1.939 -4.725 1.533 1.00 93.44 88 ASN A N 1
ATOM 684 C CA . ASN A 1 88 ? -1.603 -5.825 0.637 1.00 93.44 88 ASN A CA 1
ATOM 685 C C . ASN A 1 88 ? -0.577 -5.405 -0.426 1.00 93.44 88 ASN A C 1
ATOM 687 O O . ASN A 1 88 ? -0.427 -4.224 -0.749 1.00 93.44 88 ASN A O 1
ATOM 691 N N . ILE A 1 89 ? 0.090 -6.410 -0.996 1.00 95.44 89 ILE A N 1
ATOM 692 C CA . ILE A 1 89 ? 1.088 -6.241 -2.056 1.00 95.44 89 ILE A CA 1
ATOM 693 C C . ILE A 1 89 ? 0.486 -5.464 -3.231 1.00 95.44 89 ILE A C 1
ATOM 695 O O . ILE A 1 89 ? -0.605 -5.787 -3.708 1.00 95.44 89 ILE A O 1
ATOM 699 N N . ARG A 1 90 ? 1.232 -4.471 -3.725 1.00 95.75 90 ARG A N 1
ATOM 700 C CA . ARG A 1 90 ? 0.907 -3.715 -4.939 1.00 95.75 90 ARG A CA 1
ATOM 701 C C . ARG A 1 90 ? 1.965 -3.975 -6.005 1.00 95.75 90 ARG A C 1
ATOM 703 O O . ARG A 1 90 ? 3.156 -3.840 -5.735 1.00 95.75 90 ARG A O 1
ATOM 710 N N . GLN A 1 91 ? 1.526 -4.316 -7.212 1.00 96.75 91 GLN A N 1
ATOM 711 C CA . GLN A 1 91 ? 2.385 -4.433 -8.389 1.00 96.75 91 GLN A CA 1
ATOM 712 C C . GLN A 1 91 ? 2.017 -3.343 -9.395 1.00 96.75 91 GLN A C 1
ATOM 714 O O . GLN A 1 91 ? 0.837 -3.117 -9.659 1.00 96.75 91 GLN A O 1
ATOM 719 N N . ILE A 1 92 ? 3.032 -2.662 -9.920 1.00 97.12 92 ILE A N 1
ATOM 720 C CA . ILE A 1 92 ? 2.917 -1.669 -10.988 1.00 97.12 92 ILE A CA 1
ATOM 721 C C . ILE A 1 92 ? 3.899 -2.091 -12.073 1.00 97.12 92 ILE A C 1
ATOM 723 O O . ILE A 1 92 ? 5.049 -2.405 -11.773 1.00 97.12 92 ILE A O 1
ATOM 727 N N . GLU A 1 93 ? 3.455 -2.122 -13.316 1.00 97.69 93 GLU A N 1
ATOM 728 C CA . GLU A 1 93 ? 4.253 -2.559 -14.455 1.00 97.69 93 GLU A CA 1
ATOM 729 C C . GLU A 1 93 ? 4.008 -1.643 -15.644 1.00 97.69 93 GLU A C 1
ATOM 731 O O . GLU A 1 93 ? 2.959 -0.998 -15.737 1.00 97.69 93 GLU A O 1
ATOM 736 N N . GLY A 1 94 ? 4.988 -1.574 -16.534 1.00 97.31 94 GLY A N 1
ATOM 737 C CA . GLY A 1 94 ? 4.898 -0.731 -17.707 1.00 97.31 94 GLY A CA 1
ATOM 738 C C . GLY A 1 94 ? 5.942 -1.059 -18.757 1.00 97.31 94 GLY A C 1
ATOM 739 O O . GLY A 1 94 ? 6.852 -1.867 -18.553 1.00 97.31 94 GLY A O 1
ATOM 740 N N . PHE A 1 95 ? 5.751 -0.410 -19.895 1.00 96.81 95 PHE A N 1
ATOM 741 C CA . PHE A 1 95 ? 6.608 -0.477 -21.061 1.00 96.81 95 PHE A CA 1
ATOM 742 C C . PHE A 1 95 ? 6.742 0.927 -21.651 1.00 96.81 95 PHE A C 1
ATOM 744 O O . PHE A 1 95 ? 5.750 1.658 -21.691 1.00 96.81 95 PHE A O 1
ATOM 751 N N . ASP A 1 96 ? 7.949 1.280 -22.071 1.00 93.50 96 ASP A N 1
ATOM 752 C CA . ASP A 1 96 ? 8.321 2.565 -22.665 1.00 93.50 96 ASP A CA 1
ATOM 753 C C . ASP A 1 96 ? 9.109 2.331 -23.969 1.00 93.50 96 ASP A C 1
ATOM 755 O O . ASP A 1 96 ? 9.822 1.327 -24.073 1.00 93.50 96 ASP A O 1
ATOM 759 N N . LEU A 1 97 ? 8.932 3.215 -24.962 1.00 87.75 97 LEU A N 1
ATOM 760 C CA . LEU A 1 97 ? 9.531 3.163 -26.310 1.00 87.75 97 LEU A CA 1
ATOM 761 C C . LEU A 1 97 ? 9.964 4.548 -26.791 1.00 87.75 97 LEU A C 1
ATOM 763 O O . LEU A 1 97 ? 9.100 5.455 -26.756 1.00 87.75 97 LEU A O 1
#